Protein AF-A0A9D3PDH9-F1 (afdb_monomer)

Solvent-accessible surface area (backbone atoms only — not comparable to full-atom values): 6341 Å² total; per-residue (Å²): 139,82,80,98,64,89,67,76,54,70,66,57,56,50,35,51,52,50,22,50,50,26,54,72,35,89,79,59,37,55,72,56,19,48,49,34,53,54,52,50,61,77,69,67,54,57,63,73,57,44,21,52,44,26,39,51,47,13,52,50,29,50,78,75,43,92,46,54,68,63,12,48,56,26,37,51,48,16,51,52,45,46,48,52,50,44,66,67,26,76,83,60,75,80,76,63,67,66,56,58,52,53,48,49,53,63,68,57,59,80,73,122

Foldseek 3Di:
DDDDDPDPPVLLVVLCVQLVCQCPDVVRNLVVSLVSLVVVVVVVDPLVSQLVSLQVNLVSCVPPHPCNVSSVVSLVSSVVSLVVVVVVCVVDDDRPVVSVVSSCCSVVVVPD

Structure (mmCIF, N/CA/C/O backbone):
data_AF-A0A9D3PDH9-F1
#
_entry.id   AF-A0A9D3PDH9-F1
#
loop_
_atom_site.group_PDB
_atom_site.id
_atom_site.type_symbol
_atom_site.label_atom_id
_atom_site.label_alt_id
_atom_site.label_comp_id
_atom_site.label_asym_id
_atom_site.label_entity_id
_atom_site.label_seq_id
_atom_site.pdbx_PDB_ins_code
_atom_site.Cartn_x
_atom_site.Cartn_y
_atom_site.Cartn_z
_atom_site.occupancy
_atom_site.B_iso_or_equiv
_atom_site.auth_seq_id
_atom_site.auth_comp_id
_atom_site.auth_asym_id
_atom_site.auth_atom_id
_atom_site.pdbx_PDB_model_num
ATOM 1 N N . MET A 1 1 ? -23.860 -19.412 15.995 1.00 36.97 1 MET A N 1
ATOM 2 C CA . MET A 1 1 ? -22.434 -19.112 16.232 1.00 36.97 1 MET A CA 1
ATOM 3 C C . MET A 1 1 ? -21.817 -18.680 14.911 1.00 36.97 1 MET A C 1
ATOM 5 O O . MET A 1 1 ? -21.748 -19.502 14.012 1.00 36.97 1 MET A O 1
ATOM 9 N N . ALA A 1 2 ? -21.424 -17.416 14.771 1.00 32.94 2 ALA A N 1
ATOM 10 C CA . ALA A 1 2 ? -20.439 -16.974 13.783 1.00 32.94 2 ALA A CA 1
ATOM 11 C C . ALA A 1 2 ? -19.760 -15.739 14.383 1.00 32.94 2 ALA A C 1
ATOM 13 O O . ALA A 1 2 ? -20.410 -14.731 14.645 1.00 32.94 2 ALA A O 1
ATOM 14 N N . SER A 1 3 ? -18.495 -15.919 14.747 1.00 36.97 3 SER A N 1
ATOM 15 C CA . SER A 1 3 ? -17.667 -14.972 15.486 1.00 36.97 3 SER A CA 1
ATOM 16 C C . SER A 1 3 ? -17.422 -13.691 14.688 1.00 36.97 3 SER A C 1
ATOM 18 O O . SER A 1 3 ? -17.304 -13.738 13.464 1.00 36.97 3 SER A O 1
ATOM 20 N N . GLY A 1 4 ? -17.304 -12.566 15.394 1.00 39.28 4 GLY A N 1
ATOM 21 C CA . GLY A 1 4 ? -16.931 -11.268 14.843 1.00 39.28 4 GLY A CA 1
ATOM 22 C C . GLY A 1 4 ? -15.516 -11.272 14.270 1.00 39.28 4 GLY A C 1
ATOM 23 O O . GLY A 1 4 ? -14.546 -11.068 14.991 1.00 39.28 4 GLY A O 1
ATOM 24 N N . GLY A 1 5 ? -15.410 -11.482 12.964 1.00 37.19 5 GLY A N 1
ATOM 25 C CA . GLY A 1 5 ? -14.227 -11.157 12.182 1.00 37.19 5 GLY A CA 1
ATOM 26 C C . GLY A 1 5 ? -14.676 -10.297 11.017 1.00 37.19 5 GLY A C 1
ATOM 27 O O . GLY A 1 5 ? -15.453 -10.765 10.189 1.00 37.19 5 GLY A O 1
ATOM 28 N N . GLU A 1 6 ? -14.238 -9.040 10.983 1.00 44.88 6 GLU A N 1
ATOM 29 C CA . GLU A 1 6 ? -14.378 -8.143 9.835 1.00 44.88 6 GLU A CA 1
ATOM 30 C C . GLU A 1 6 ? -13.756 -8.845 8.617 1.00 44.88 6 GLU A C 1
ATOM 32 O O . GLU A 1 6 ? -12.538 -8.838 8.423 1.00 44.88 6 GLU A O 1
ATOM 37 N N . ALA A 1 7 ? -14.573 -9.569 7.849 1.00 47.44 7 ALA A N 1
ATOM 38 C CA . ALA A 1 7 ? -14.128 -10.167 6.605 1.00 47.44 7 ALA A CA 1
ATOM 39 C C . ALA A 1 7 ? -13.666 -9.008 5.718 1.00 47.44 7 ALA A C 1
ATOM 41 O O . ALA A 1 7 ? -14.453 -8.077 5.551 1.00 47.44 7 ALA A O 1
ATOM 42 N N . PRO A 1 8 ? -12.431 -9.033 5.176 1.00 56.44 8 PRO A N 1
ATOM 43 C CA . PRO A 1 8 ? -11.960 -7.962 4.310 1.00 56.44 8 PRO A CA 1
ATOM 44 C C . PRO A 1 8 ? -13.001 -7.765 3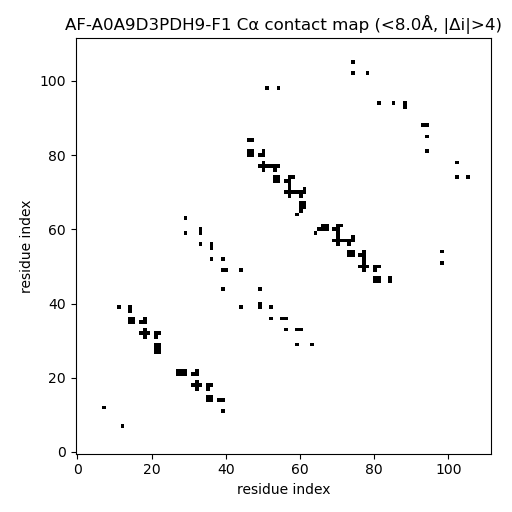.217 1.00 56.44 8 PRO A C 1
ATOM 46 O O . PRO A 1 8 ? -13.289 -8.717 2.483 1.00 56.44 8 PRO A O 1
ATOM 49 N N . GLU A 1 9 ? -13.611 -6.578 3.179 1.00 70.25 9 GLU A N 1
ATOM 50 C CA . GLU A 1 9 ? -14.755 -6.327 2.317 1.00 70.25 9 GLU A CA 1
ATOM 51 C C . GLU A 1 9 ? -14.459 -6.833 0.902 1.00 70.25 9 GLU A C 1
ATOM 53 O O . GLU A 1 9 ? -13.374 -6.616 0.363 1.00 70.25 9 GLU A O 1
ATOM 58 N N . SER A 1 10 ? -15.406 -7.546 0.292 1.00 79.81 10 SER A N 1
ATOM 59 C CA . SER A 1 10 ? -15.172 -8.314 -0.939 1.00 79.81 10 SER A CA 1
ATOM 60 C C . SER A 1 10 ? -14.568 -7.482 -2.083 1.00 79.81 10 SER A C 1
ATOM 62 O O . SER A 1 10 ? -13.840 -8.016 -2.920 1.00 79.81 10 SER A O 1
ATOM 64 N N . TRP A 1 11 ? -14.807 -6.165 -2.090 1.00 82.69 11 TRP A N 1
ATOM 65 C CA . TRP A 1 11 ? -14.190 -5.215 -3.016 1.00 82.69 11 TRP A CA 1
ATOM 66 C C . TRP A 1 11 ? -12.664 -5.098 -2.834 1.00 82.69 11 TRP A C 1
ATOM 68 O O . TRP A 1 11 ? -11.941 -4.998 -3.824 1.00 82.69 11 TRP A O 1
ATOM 78 N N . TYR A 1 12 ? -12.148 -5.164 -1.603 1.00 82.69 12 TYR A N 1
ATOM 79 C CA . TYR A 1 12 ? -10.717 -5.077 -1.299 1.00 82.69 12 TYR A CA 1
ATOM 80 C C . TYR A 1 12 ? -9.975 -6.307 -1.814 1.00 82.69 12 TYR A C 1
ATOM 82 O O . TYR A 1 12 ? -8.950 -6.181 -2.484 1.00 82.69 12 TYR A O 1
ATOM 90 N N . LEU A 1 13 ? -10.534 -7.498 -1.571 1.00 84.81 13 LEU A N 1
ATOM 91 C CA . LEU A 1 13 ? -9.991 -8.752 -2.098 1.00 84.81 13 LEU A CA 1
ATOM 92 C C . LEU A 1 13 ? -9.983 -8.765 -3.631 1.00 84.81 13 LEU A C 1
ATOM 94 O O . LEU A 1 13 ? -8.988 -9.168 -4.232 1.00 84.81 13 LEU A O 1
ATOM 98 N N . ALA A 1 14 ? -11.055 -8.280 -4.265 1.00 88.50 14 ALA A N 1
ATOM 99 C CA . ALA A 1 14 ? -11.123 -8.179 -5.719 1.00 88.50 14 ALA A CA 1
ATOM 100 C C . ALA A 1 14 ? -10.041 -7.236 -6.275 1.00 88.50 14 ALA A C 1
ATOM 102 O O . ALA A 1 14 ? -9.303 -7.615 -7.185 1.00 88.50 14 ALA A O 1
ATOM 103 N N . LEU A 1 15 ? -9.894 -6.034 -5.704 1.00 88.19 15 LEU A N 1
ATOM 104 C CA . LEU A 1 15 ? -8.884 -5.057 -6.131 1.00 88.19 15 LEU A CA 1
ATOM 105 C C . LEU A 1 15 ? -7.453 -5.560 -5.912 1.00 88.19 15 LEU A C 1
ATOM 107 O O . LEU A 1 15 ? -6.600 -5.346 -6.775 1.00 88.19 15 LEU A O 1
ATOM 111 N N . LEU A 1 16 ? -7.195 -6.265 -4.808 1.00 85.88 16 LEU A N 1
ATOM 112 C CA . LEU A 1 16 ? -5.919 -6.940 -4.562 1.00 85.88 16 LEU A CA 1
ATOM 113 C C . LEU A 1 16 ? -5.631 -8.014 -5.614 1.00 85.88 16 LEU A C 1
ATOM 115 O O . LEU A 1 16 ? -4.527 -8.053 -6.156 1.00 85.88 16 LEU A O 1
ATOM 119 N N . GLY A 1 17 ? -6.625 -8.846 -5.937 1.00 88.25 17 GLY A N 1
ATOM 120 C CA . GLY A 1 17 ? -6.510 -9.863 -6.981 1.00 88.25 17 GLY A CA 1
ATOM 121 C C . GLY A 1 17 ? -6.186 -9.251 -8.345 1.00 88.25 17 GLY A C 1
ATOM 122 O O . GLY A 1 17 ? -5.273 -9.713 -9.028 1.00 88.25 17 GLY A O 1
ATOM 123 N N . PHE A 1 18 ? -6.856 -8.154 -8.712 1.00 87.94 18 PHE A N 1
ATOM 124 C CA . PHE A 1 18 ? -6.530 -7.402 -9.926 1.00 87.94 18 PHE A CA 1
ATOM 125 C C . PHE A 1 18 ? -5.111 -6.827 -9.887 1.00 87.94 18 PHE A C 1
ATOM 127 O O . PHE A 1 18 ? -4.362 -6.976 -10.853 1.00 87.94 18 PHE A O 1
ATOM 134 N N . ALA A 1 19 ? -4.712 -6.203 -8.777 1.00 87.25 19 ALA A N 1
ATOM 135 C CA . ALA A 1 19 ? -3.379 -5.631 -8.622 1.00 87.25 19 ALA A CA 1
ATOM 136 C C . ALA A 1 19 ? -2.276 -6.694 -8.786 1.00 87.25 19 ALA A C 1
ATOM 138 O O . ALA A 1 19 ? -1.292 -6.456 -9.491 1.00 87.25 19 ALA A O 1
ATOM 139 N N . GLU A 1 20 ? -2.452 -7.879 -8.199 1.00 86.75 20 GLU A N 1
ATOM 140 C CA . GLU A 1 20 ? -1.527 -9.006 -8.347 1.00 86.75 20 GLU A CA 1
ATOM 141 C C . GLU A 1 20 ? -1.529 -9.575 -9.771 1.00 86.75 20 GLU A C 1
ATOM 143 O O . GLU A 1 20 ? -0.464 -9.827 -10.343 1.00 86.75 20 GLU A O 1
ATOM 148 N N . HIS A 1 21 ? -2.705 -9.710 -10.386 1.00 89.12 21 HIS A N 1
ATOM 149 C CA . HIS A 1 21 ? -2.827 -10.155 -11.770 1.00 89.12 21 HIS A CA 1
ATOM 150 C C . HIS A 1 21 ? -2.070 -9.222 -12.722 1.00 89.12 21 HIS A C 1
ATOM 152 O O . HIS A 1 21 ? -1.282 -9.679 -13.548 1.00 89.12 21 HIS A O 1
ATOM 158 N N . PHE A 1 22 ? -2.217 -7.902 -12.574 1.00 86.69 22 PHE A N 1
ATOM 159 C CA . PHE A 1 22 ? -1.484 -6.931 -13.392 1.00 86.69 22 PHE A CA 1
ATOM 160 C C . PHE A 1 22 ? 0.023 -6.920 -13.119 1.00 86.69 22 PHE A C 1
ATOM 162 O O . PHE A 1 22 ? 0.798 -6.632 -14.034 1.00 86.69 22 PHE A O 1
ATOM 169 N N . ARG A 1 23 ? 0.446 -7.246 -11.891 1.00 82.69 23 ARG A N 1
ATOM 170 C CA . ARG A 1 23 ? 1.863 -7.376 -11.522 1.00 82.69 23 ARG A CA 1
ATOM 171 C C . ARG A 1 23 ? 2.516 -8.611 -12.148 1.00 82.69 23 ARG A C 1
ATOM 173 O O . ARG A 1 23 ? 3.659 -8.527 -12.578 1.00 82.69 23 ARG A O 1
ATOM 180 N N . THR A 1 24 ? 1.801 -9.733 -12.180 1.00 86.12 24 THR A N 1
ATOM 181 C CA . THR A 1 24 ? 2.277 -11.026 -12.713 1.00 86.12 24 THR A CA 1
ATOM 182 C C . THR A 1 24 ? 2.048 -11.187 -14.218 1.00 86.12 24 THR A C 1
ATOM 184 O O . THR A 1 24 ? 2.666 -12.042 -14.850 1.00 86.12 24 THR A O 1
ATOM 187 N N . SER A 1 25 ? 1.195 -10.345 -14.810 1.00 84.06 25 SER A N 1
ATOM 188 C CA . SER A 1 25 ? 1.000 -10.247 -16.260 1.00 84.06 25 SER A CA 1
ATOM 189 C C . SER A 1 25 ? 2.331 -10.044 -16.989 1.00 84.06 25 SER A C 1
ATOM 191 O O . SER A 1 25 ? 3.204 -9.332 -16.502 1.00 84.06 25 SER A O 1
ATOM 193 N N . SER A 1 26 ? 2.474 -10.613 -18.187 1.00 74.38 26 SER A N 1
ATOM 194 C CA . SER A 1 26 ? 3.642 -10.397 -19.050 1.00 74.38 26 SER A CA 1
ATOM 195 C C . SER A 1 26 ? 3.216 -9.749 -20.374 1.00 74.38 26 SER A C 1
ATOM 197 O O . SER A 1 26 ? 2.502 -10.391 -21.144 1.00 74.38 26 SER A O 1
ATOM 199 N N . PRO A 1 27 ? 3.620 -8.492 -20.656 1.00 77.00 27 PRO A N 1
ATOM 200 C CA . PRO A 1 27 ? 4.448 -7.611 -19.821 1.00 77.00 27 PRO A CA 1
ATOM 201 C C . PRO A 1 27 ? 3.710 -7.072 -18.571 1.00 77.00 27 PRO A C 1
ATOM 203 O O . PRO A 1 27 ? 2.486 -6.904 -18.611 1.00 77.00 27 PRO A O 1
ATOM 206 N N . PRO A 1 28 ? 4.433 -6.763 -17.473 1.00 79.62 28 PRO A N 1
ATOM 207 C CA . PRO A 1 28 ? 3.836 -6.309 -16.217 1.00 79.62 28 PRO A CA 1
ATOM 208 C C . PRO A 1 28 ? 3.192 -4.933 -16.373 1.00 79.62 28 PRO A C 1
ATOM 210 O O . PRO A 1 28 ? 3.831 -3.949 -16.752 1.00 79.62 28 PRO A O 1
ATOM 213 N N . LYS A 1 29 ? 1.902 -4.840 -16.041 1.00 84.25 29 LYS A N 1
ATOM 214 C CA . LYS A 1 29 ? 1.102 -3.616 -16.182 1.00 84.25 29 LYS A CA 1
ATOM 215 C C . LYS A 1 29 ? 1.051 -2.854 -14.864 1.00 84.25 29 LYS A C 1
ATOM 217 O O . LYS A 1 29 ? -0.009 -2.632 -14.284 1.00 84.25 29 LYS A O 1
ATOM 222 N N . ILE A 1 30 ? 2.219 -2.407 -14.409 1.00 86.56 30 ILE A N 1
ATOM 223 C CA . ILE A 1 30 ? 2.406 -1.731 -13.114 1.00 86.56 30 ILE A CA 1
ATOM 224 C C . ILE A 1 30 ? 1.509 -0.495 -12.969 1.00 86.56 30 ILE A C 1
ATOM 226 O O . ILE A 1 30 ? 0.945 -0.268 -11.904 1.00 86.56 30 ILE A O 1
ATOM 230 N N . ARG A 1 31 ? 1.290 0.262 -14.054 1.00 85.25 31 ARG A N 1
ATOM 231 C CA . ARG A 1 31 ? 0.365 1.410 -14.048 1.00 85.25 31 ARG A CA 1
ATOM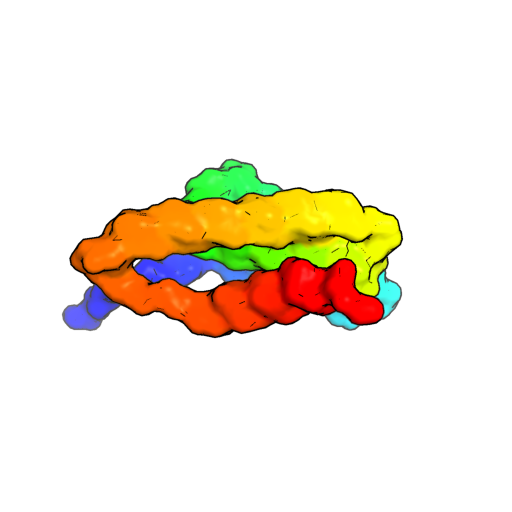 232 C C . ARG A 1 31 ? -1.065 0.996 -13.676 1.00 85.25 31 ARG A C 1
ATOM 234 O O . ARG A 1 31 ? -1.702 1.684 -12.891 1.00 85.25 31 ARG A O 1
ATOM 241 N N . LEU A 1 32 ? -1.551 -0.138 -14.189 1.00 87.19 32 LEU A N 1
ATOM 242 C CA . LEU A 1 32 ? -2.882 -0.656 -13.850 1.00 87.19 32 LEU A CA 1
ATOM 243 C C . LEU A 1 32 ? -2.934 -1.180 -12.413 1.00 87.19 32 LEU A C 1
ATOM 245 O O . LEU A 1 32 ? -3.899 -0.905 -11.712 1.00 87.19 32 LEU A O 1
ATOM 249 N N . CYS A 1 33 ? -1.878 -1.857 -11.953 1.00 88.19 33 CYS A N 1
ATOM 250 C CA . CYS A 1 33 ? -1.740 -2.278 -10.555 1.00 88.19 33 CYS A CA 1
ATOM 251 C C . CYS A 1 33 ? -1.872 -1.078 -9.594 1.00 88.19 33 CYS A C 1
ATOM 253 O O . CYS A 1 33 ? -2.676 -1.115 -8.663 1.00 88.19 33 CYS A O 1
ATOM 255 N N . VAL A 1 34 ? -1.169 0.024 -9.882 1.00 88.44 34 VAL A N 1
ATOM 256 C CA . VAL A 1 34 ? -1.276 1.288 -9.133 1.00 88.44 34 VAL A CA 1
ATOM 257 C C . VAL A 1 34 ? -2.705 1.836 -9.168 1.00 88.44 34 VAL A C 1
ATOM 259 O O . VAL A 1 34 ? -3.233 2.194 -8.119 1.00 88.44 34 VAL A O 1
ATOM 262 N N . HIS A 1 35 ? -3.367 1.852 -10.330 1.00 89.44 35 HIS A N 1
ATOM 263 C CA . HIS A 1 35 ? -4.753 2.320 -10.434 1.00 89.44 35 HIS A CA 1
ATOM 264 C C . HIS A 1 35 ? -5.743 1.471 -9.624 1.00 89.44 35 HIS A C 1
ATOM 266 O O . HIS A 1 35 ? -6.625 2.035 -8.979 1.00 89.44 35 HIS A O 1
ATOM 272 N N . CYS A 1 36 ? -5.588 0.145 -9.594 1.00 88.38 36 CYS A N 1
ATOM 273 C CA . CYS A 1 36 ? -6.417 -0.734 -8.763 1.00 88.38 36 CYS A CA 1
ATOM 274 C C . CYS A 1 36 ? -6.253 -0.427 -7.274 1.00 88.38 36 CYS A C 1
ATOM 276 O O . CYS A 1 36 ? -7.243 -0.317 -6.553 1.00 88.38 36 CYS A O 1
ATOM 278 N N . LEU A 1 37 ? -5.012 -0.232 -6.823 1.00 88.06 37 LEU A N 1
ATOM 279 C CA . LEU A 1 37 ? -4.739 0.144 -5.438 1.00 88.06 37 LEU A CA 1
ATOM 280 C C . LEU A 1 37 ? -5.248 1.556 -5.125 1.00 88.06 37 LEU A C 1
ATOM 282 O O . LEU A 1 37 ? -5.755 1.793 -4.039 1.00 88.06 37 LEU A O 1
ATOM 286 N N . GLN A 1 38 ? -5.179 2.498 -6.067 1.00 88.75 38 GLN A N 1
ATOM 287 C CA . GLN A 1 38 ? -5.757 3.828 -5.869 1.00 88.75 38 GLN A CA 1
ATOM 288 C C . GLN A 1 38 ? -7.287 3.808 -5.807 1.00 88.75 38 GLN A C 1
ATOM 290 O O . GLN A 1 38 ? -7.876 4.593 -5.065 1.00 88.75 38 GLN A O 1
ATOM 295 N N . ALA A 1 39 ? -7.937 2.912 -6.555 1.00 88.19 39 ALA A N 1
ATOM 296 C CA . ALA A 1 39 ? -9.387 2.7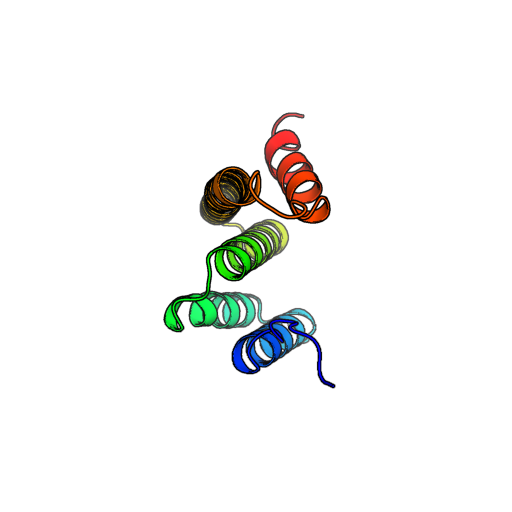59 -6.523 1.00 88.19 39 ALA A CA 1
ATOM 297 C C . ALA A 1 39 ? -9.891 2.374 -5.126 1.00 88.19 39 ALA A C 1
ATOM 299 O O . ALA A 1 39 ? -10.964 2.826 -4.746 1.00 88.19 39 ALA A O 1
ATOM 300 N N . VAL A 1 40 ? -9.094 1.644 -4.330 1.00 87.69 40 VAL A N 1
ATOM 301 C CA . VAL A 1 40 ? -9.401 1.334 -2.921 1.00 87.69 40 VAL A CA 1
ATOM 302 C C . VAL A 1 40 ? -9.740 2.604 -2.137 1.00 87.69 40 VAL A C 1
ATOM 304 O O . VAL A 1 40 ? -10.724 2.610 -1.408 1.00 87.69 40 VAL A O 1
ATOM 307 N N . PHE A 1 41 ? -9.008 3.707 -2.333 1.00 86.19 41 PHE A N 1
ATOM 308 C CA . PHE A 1 41 ? -9.262 4.958 -1.605 1.00 86.19 41 PHE A CA 1
ATOM 309 C C . PHE A 1 41 ? -10.599 5.617 -1.966 1.00 86.19 41 PHE A C 1
ATOM 311 O O . PHE A 1 41 ? -11.146 6.362 -1.154 1.00 86.19 41 PHE A O 1
ATOM 318 N N . GLN A 1 42 ? -11.167 5.333 -3.144 1.00 85.88 42 GLN A N 1
ATOM 319 C CA . GLN A 1 42 ? -12.491 5.852 -3.514 1.00 85.88 42 GLN A CA 1
ATOM 320 C C . GLN A 1 42 ? -13.606 5.241 -2.660 1.00 85.88 42 GLN A C 1
ATOM 322 O O . GLN A 1 42 ? -14.632 5.882 -2.443 1.00 85.88 42 GLN A O 1
ATOM 327 N N . PHE A 1 43 ? -13.384 4.043 -2.115 1.00 82.19 43 PHE A N 1
ATOM 328 C CA . PHE A 1 43 ? -14.329 3.361 -1.233 1.00 82.19 43 PHE A CA 1
ATOM 329 C C . PHE A 1 43 ? -14.237 3.824 0.229 1.00 82.19 43 PHE A C 1
ATOM 331 O O . PHE A 1 43 ? -14.921 3.257 1.074 1.00 82.19 43 PHE A O 1
ATOM 338 N N . LYS A 1 44 ? -13.430 4.860 0.531 1.00 80.19 44 LYS A N 1
ATOM 339 C CA . LYS A 1 44 ? -13.189 5.393 1.888 1.00 80.19 44 LYS A CA 1
ATOM 340 C C . LYS A 1 44 ? -12.919 4.271 2.904 1.00 80.19 44 LYS A C 1
ATOM 342 O O . LYS A 1 44 ? -13.684 4.096 3.854 1.00 80.19 44 LYS A O 1
ATOM 347 N N . PRO A 1 45 ? -11.860 3.481 2.670 1.00 80.06 45 PRO A N 1
ATOM 348 C CA . PRO A 1 45 ? -11.574 2.307 3.469 1.00 80.06 45 PRO A CA 1
ATOM 349 C C . PRO A 1 45 ? -11.238 2.695 4.917 1.00 80.06 45 PRO A C 1
ATOM 351 O O . PRO A 1 45 ? -10.763 3.806 5.167 1.00 80.06 45 PRO A O 1
ATOM 354 N N . PRO A 1 46 ? -11.418 1.784 5.886 1.00 81.19 46 PRO A N 1
ATOM 355 C CA . PRO A 1 46 ? -10.957 2.019 7.247 1.00 81.19 46 PRO A CA 1
ATOM 356 C C . PRO A 1 46 ? -9.435 2.222 7.274 1.00 81.19 46 PRO A C 1
ATOM 358 O O . PRO A 1 46 ? -8.700 1.656 6.458 1.00 81.19 46 PRO A O 1
ATOM 361 N N . GLN A 1 47 ? 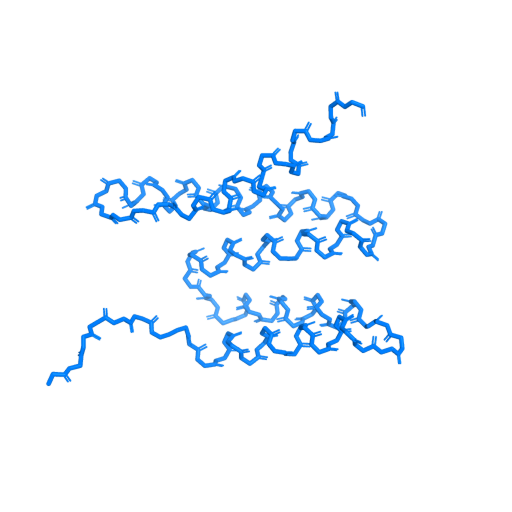-8.944 2.975 8.263 1.00 80.62 47 GLN A N 1
ATOM 362 C CA . GLN A 1 47 ? -7.530 3.372 8.374 1.00 80.62 47 GLN A CA 1
ATOM 363 C C . GLN A 1 47 ? -6.555 2.188 8.235 1.00 80.62 47 GLN A C 1
ATOM 365 O O . GLN A 1 47 ? -5.512 2.309 7.594 1.00 80.62 47 GLN A O 1
ATOM 370 N N . ARG A 1 48 ? -6.904 1.011 8.783 1.00 78.06 48 ARG A N 1
ATOM 371 C CA . ARG A 1 48 ? -6.102 -0.224 8.659 1.00 78.06 48 ARG A CA 1
ATOM 372 C C . ARG A 1 48 ? -5.873 -0.625 7.200 1.00 78.06 48 ARG A C 1
ATOM 374 O O . ARG A 1 48 ? -4.753 -0.965 6.824 1.00 78.06 48 ARG A O 1
ATOM 381 N N . VAL A 1 49 ? -6.917 -0.585 6.379 1.00 83.44 49 VAL A N 1
ATOM 382 C CA . VAL A 1 49 ? -6.841 -0.919 4.950 1.00 83.44 49 VAL A CA 1
ATOM 383 C C . VAL A 1 49 ? -6.140 0.198 4.177 1.00 83.44 49 VAL A C 1
ATOM 385 O O . VAL A 1 49 ? -5.333 -0.091 3.292 1.00 83.44 49 VAL A O 1
ATOM 388 N N . GLU A 1 50 ? -6.364 1.458 4.553 1.00 85.88 50 GLU A N 1
ATOM 389 C CA . GLU A 1 50 ? -5.685 2.618 3.965 1.00 85.88 50 GLU A CA 1
ATOM 390 C C . GLU A 1 50 ? -4.158 2.531 4.128 1.00 85.88 50 GLU A C 1
ATOM 392 O O . GLU A 1 50 ? -3.419 2.603 3.142 1.00 85.88 50 GLU A O 1
ATOM 397 N N . ALA A 1 51 ? -3.677 2.254 5.346 1.00 84.38 51 ALA A N 1
ATOM 398 C CA . ALA A 1 51 ? -2.253 2.090 5.637 1.00 84.38 51 ALA A CA 1
ATOM 399 C C . ALA A 1 51 ? -1.623 0.934 4.841 1.00 84.38 51 ALA A C 1
ATOM 401 O O . ALA A 1 51 ? -0.551 1.087 4.249 1.00 84.38 51 ALA A O 1
ATOM 40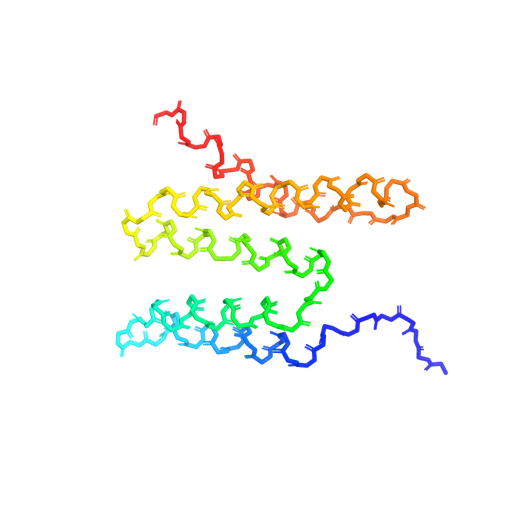2 N N . ARG A 1 52 ? -2.300 -0.223 4.772 1.00 82.88 52 ARG A N 1
ATOM 403 C CA . ARG A 1 52 ? -1.820 -1.385 4.000 1.00 82.88 52 ARG A CA 1
ATOM 404 C C . ARG A 1 52 ? -1.743 -1.082 2.506 1.00 82.88 52 ARG A C 1
ATOM 406 O O . ARG A 1 52 ? -0.750 -1.425 1.866 1.00 82.88 52 ARG A O 1
ATOM 413 N N . THR A 1 53 ? -2.762 -0.417 1.968 1.00 88.75 53 THR A N 1
ATOM 414 C CA . THR A 1 53 ? -2.831 -0.043 0.550 1.00 88.75 53 THR A CA 1
ATOM 415 C C . THR A 1 53 ? -1.738 0.962 0.199 1.00 88.75 53 THR A C 1
ATOM 417 O O . THR A 1 53 ? -1.052 0.797 -0.809 1.00 88.75 53 THR A O 1
ATOM 4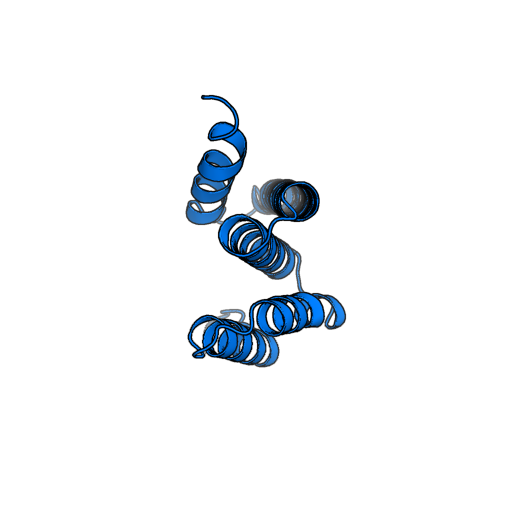20 N N . HIS A 1 54 ? -1.501 1.960 1.056 1.00 88.88 54 HIS A N 1
ATOM 421 C CA . HIS A 1 54 ? -0.395 2.901 0.888 1.00 88.88 54 HIS A CA 1
ATOM 422 C C . HIS A 1 54 ? 0.973 2.216 0.905 1.00 88.88 54 HIS A C 1
ATOM 424 O O . HIS A 1 54 ? 1.812 2.531 0.062 1.00 88.88 54 HIS A O 1
ATOM 430 N N . LEU A 1 55 ? 1.187 1.234 1.785 1.00 84.62 55 LEU A N 1
ATOM 431 C CA . LEU A 1 55 ? 2.439 0.482 1.803 1.00 84.62 55 LEU A CA 1
ATOM 432 C C . LEU A 1 55 ? 2.628 -0.362 0.533 1.00 84.62 55 LEU A C 1
ATOM 434 O O . LEU A 1 55 ? 3.728 -0.412 -0.019 1.00 84.62 55 LEU A O 1
ATOM 438 N N . GLN A 1 56 ? 1.565 -1.004 0.043 1.00 85.50 56 GLN A N 1
ATOM 439 C CA . GLN A 1 56 ? 1.613 -1.739 -1.223 1.00 85.50 56 GLN A CA 1
ATOM 440 C C . GLN A 1 56 ? 1.915 -0.813 -2.404 1.00 85.50 56 GLN A C 1
ATOM 442 O O . GLN A 1 56 ? 2.790 -1.129 -3.206 1.00 85.50 56 GLN A O 1
ATOM 447 N N . LEU A 1 57 ? 1.255 0.346 -2.480 1.00 88.00 57 LEU A N 1
ATOM 448 C CA . LEU A 1 57 ? 1.520 1.361 -3.500 1.00 88.00 57 LEU A CA 1
ATOM 449 C C . LEU A 1 57 ? 2.960 1.854 -3.454 1.00 88.00 57 LEU A C 1
ATOM 451 O O . LEU A 1 57 ? 3.633 1.842 -4.480 1.00 88.00 57 LEU A O 1
ATOM 455 N N . GLY A 1 58 ? 3.440 2.242 -2.273 1.00 86.75 58 GLY A N 1
ATOM 456 C CA . GLY A 1 58 ? 4.809 2.705 -2.080 1.00 86.75 58 GLY A CA 1
ATOM 457 C C . GLY A 1 58 ? 5.829 1.655 -2.513 1.00 86.75 58 GLY A C 1
ATOM 458 O O . GLY A 1 58 ? 6.738 1.958 -3.278 1.00 86.75 58 GLY A O 1
ATOM 459 N N . SER A 1 59 ? 5.626 0.394 -2.124 1.00 84.19 59 SER A N 1
ATOM 460 C CA . SER A 1 59 ? 6.503 -0.713 -2.517 1.00 84.19 59 SER A CA 1
ATOM 461 C C . SER A 1 59 ? 6.500 -0.958 -4.029 1.00 84.19 59 SER A C 1
ATOM 463 O O . SER A 1 59 ? 7.571 -1.079 -4.625 1.00 84.19 59 SER A O 1
ATOM 465 N N . VAL A 1 60 ? 5.323 -0.986 -4.667 1.00 85.94 60 VAL A N 1
ATOM 466 C CA . VAL A 1 60 ? 5.203 -1.172 -6.122 1.00 85.94 60 VAL A CA 1
ATOM 467 C C . VAL A 1 60 ? 5.860 -0.015 -6.873 1.00 85.94 60 VAL A C 1
ATOM 469 O O . VAL A 1 60 ? 6.616 -0.251 -7.813 1.00 85.94 60 VAL A O 1
ATOM 472 N N . LEU A 1 61 ? 5.617 1.226 -6.447 1.00 85.88 61 LEU A N 1
ATOM 473 C CA . LEU A 1 61 ? 6.225 2.411 -7.049 1.00 85.88 61 LEU A CA 1
ATOM 474 C C . LEU A 1 61 ? 7.746 2.405 -6.890 1.00 85.88 61 LEU A C 1
ATOM 476 O O . LEU A 1 61 ? 8.439 2.699 -7.858 1.00 85.88 61 LEU A O 1
ATOM 480 N N . TYR A 1 62 ? 8.259 2.015 -5.725 1.00 83.50 62 TYR A N 1
ATOM 481 C CA . TYR A 1 62 ? 9.694 1.967 -5.454 1.00 83.50 62 TYR A CA 1
ATOM 482 C C . TYR A 1 62 ? 10.425 0.923 -6.309 1.00 83.50 62 TYR A C 1
ATOM 484 O O . TYR A 1 62 ? 11.467 1.211 -6.884 1.00 83.50 62 TYR A O 1
ATOM 492 N N . HIS A 1 63 ? 9.871 -0.288 -6.431 1.00 83.19 63 HIS A N 1
ATOM 493 C CA . HIS A 1 63 ? 10.539 -1.381 -7.151 1.00 83.19 63 HIS A CA 1
ATOM 494 C C . HIS A 1 63 ? 10.372 -1.294 -8.667 1.00 83.19 63 HIS A C 1
ATOM 496 O O . HIS A 1 63 ? 11.241 -1.736 -9.415 1.00 83.19 63 HIS A O 1
ATOM 502 N N . HIS A 1 64 ? 9.232 -0.782 -9.132 1.00 82.44 64 HIS A N 1
ATOM 503 C CA . HIS A 1 64 ? 8.856 -0.880 -10.539 1.00 82.44 64 HIS A CA 1
ATOM 504 C C . HIS A 1 64 ? 8.786 0.465 -11.266 1.00 82.44 64 HIS A C 1
ATOM 506 O O . HIS A 1 64 ? 8.582 0.483 -12.482 1.00 82.44 64 HIS A O 1
ATOM 512 N N . THR A 1 65 ? 8.930 1.594 -10.571 1.00 81.50 65 THR A N 1
ATOM 513 C CA . THR A 1 65 ? 8.895 2.923 -11.195 1.00 81.50 65 THR A CA 1
ATOM 514 C C . THR A 1 65 ? 10.100 3.760 -10.782 1.00 81.50 65 THR A C 1
ATOM 516 O O . THR A 1 65 ? 10.729 3.503 -9.768 1.00 81.50 65 THR A O 1
ATOM 519 N N . LYS A 1 66 ? 10.415 4.798 -11.565 1.00 81.31 66 LYS A N 1
ATOM 520 C CA . LYS A 1 66 ? 11.491 5.753 -11.246 1.00 81.31 66 LYS A CA 1
ATOM 521 C C . LYS A 1 66 ? 11.040 6.890 -10.312 1.00 81.31 66 LYS A C 1
ATOM 523 O O . LYS A 1 66 ? 11.778 7.848 -10.133 1.00 81.31 66 LYS A O 1
ATOM 528 N N . ASN A 1 67 ? 9.821 6.824 -9.767 1.00 78.38 67 ASN A N 1
ATOM 529 C CA 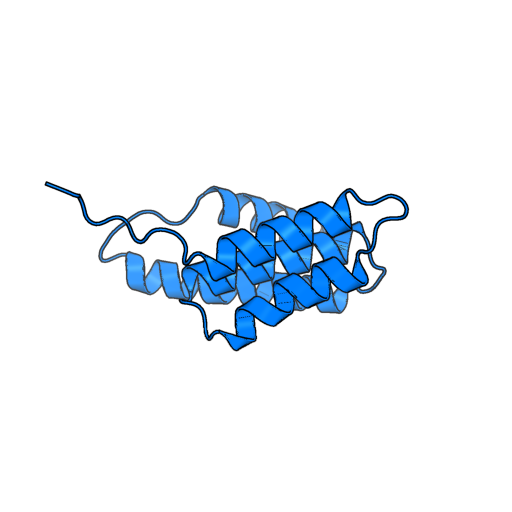. ASN A 1 67 ? 9.234 7.892 -8.954 1.00 78.38 67 ASN A CA 1
ATOM 530 C C . ASN A 1 67 ? 9.435 7.620 -7.459 1.00 78.38 67 ASN A C 1
ATOM 532 O O . ASN A 1 67 ? 8.481 7.324 -6.733 1.00 78.38 67 ASN A O 1
ATOM 536 N N . SER A 1 68 ? 10.683 7.719 -7.012 1.00 80.50 68 SER A N 1
ATOM 537 C CA . SER A 1 68 ? 11.089 7.496 -5.621 1.00 80.50 68 SER A CA 1
ATOM 538 C C . SER A 1 68 ? 10.349 8.417 -4.648 1.00 80.50 68 SER A C 1
ATOM 540 O O . SER A 1 68 ? 9.934 7.978 -3.581 1.00 80.50 68 SER A O 1
ATOM 542 N N . ASP A 1 69 ? 10.105 9.671 -5.037 1.00 85.69 69 ASP A N 1
ATOM 543 C CA . ASP A 1 69 ? 9.439 10.668 -4.190 1.00 85.69 69 ASP A CA 1
ATOM 544 C C . ASP A 1 69 ? 7.974 10.318 -3.915 1.00 85.69 69 ASP A C 1
ATOM 546 O O . ASP A 1 69 ? 7.506 10.381 -2.778 1.00 85.69 69 ASP A O 1
ATOM 550 N N . LEU A 1 70 ? 7.248 9.877 -4.948 1.00 83.88 70 LEU A N 1
ATOM 551 C CA . LEU A 1 70 ? 5.870 9.405 -4.795 1.00 83.88 70 LEU A CA 1
ATOM 552 C C . LEU A 1 70 ? 5.814 8.131 -3.950 1.00 83.88 70 LEU A C 1
ATOM 554 O O . LEU A 1 70 ? 4.924 7.996 -3.108 1.00 83.88 70 LEU A O 1
ATOM 558 N N . ALA A 1 71 ? 6.764 7.213 -4.151 1.00 84.19 71 ALA A N 1
ATOM 559 C CA . ALA A 1 71 ? 6.871 6.008 -3.342 1.00 84.19 71 ALA A CA 1
ATOM 560 C C . ALA A 1 71 ? 7.094 6.347 -1.860 1.00 84.19 71 ALA A C 1
ATOM 562 O O . ALA A 1 71 ? 6.357 5.845 -1.008 1.00 84.19 71 ALA A O 1
ATOM 563 N N . ARG A 1 72 ? 8.039 7.250 -1.565 1.00 83.69 72 ARG A N 1
ATOM 564 C CA . ARG A 1 72 ? 8.344 7.721 -0.208 1.00 83.69 72 ARG A CA 1
ATOM 565 C C . ARG A 1 72 ? 7.126 8.369 0.442 1.00 83.69 72 ARG A C 1
ATOM 567 O O . ARG A 1 72 ? 6.713 7.918 1.502 1.00 83.69 72 ARG A O 1
ATOM 574 N N . ASN A 1 73 ? 6.463 9.302 -0.241 1.00 87.75 73 ASN A N 1
ATOM 575 C CA . ASN A 1 73 ? 5.255 9.959 0.268 1.00 87.75 73 ASN A CA 1
ATOM 576 C C . ASN A 1 73 ? 4.143 8.952 0.628 1.00 87.75 73 ASN A C 1
ATOM 578 O O . ASN A 1 73 ? 3.460 9.095 1.642 1.00 87.75 73 ASN A O 1
ATOM 582 N N . HIS A 1 74 ? 3.955 7.897 -0.172 1.00 88.06 74 HIS A N 1
ATOM 583 C CA . HIS A 1 74 ? 3.001 6.836 0.163 1.00 88.06 74 HIS A CA 1
ATOM 584 C C . HIS A 1 74 ? 3.433 6.008 1.379 1.00 88.06 74 HIS A C 1
ATOM 586 O O . HIS A 1 74 ? 2.594 5.691 2.222 1.00 88.06 74 HIS A O 1
ATOM 592 N N . LEU A 1 75 ? 4.720 5.682 1.502 1.00 83.06 75 LEU A N 1
ATOM 593 C CA . LEU A 1 75 ? 5.255 4.968 2.663 1.00 83.06 75 LEU A CA 1
ATOM 594 C C . LEU A 1 75 ? 5.149 5.806 3.945 1.00 83.06 75 LEU A C 1
ATOM 596 O O . LEU A 1 75 ? 4.726 5.288 4.976 1.00 83.06 75 LEU A O 1
ATOM 600 N N . GLU A 1 76 ? 5.445 7.102 3.877 1.00 84.81 76 GLU A N 1
ATOM 601 C CA . GLU A 1 76 ? 5.293 8.035 4.997 1.00 84.81 76 GLU A CA 1
ATOM 602 C C . GLU A 1 76 ? 3.833 8.147 5.443 1.00 84.81 76 GLU A C 1
ATOM 604 O O . GLU A 1 76 ? 3.545 8.078 6.638 1.00 84.81 76 GLU A O 1
ATOM 609 N N . LYS A 1 77 ? 2.885 8.219 4.499 1.00 85.94 77 LYS A N 1
ATOM 610 C CA . LYS A 1 77 ? 1.450 8.176 4.819 1.00 85.94 77 LYS A CA 1
ATOM 611 C C . LYS A 1 77 ? 1.054 6.870 5.497 1.00 85.94 77 LYS A C 1
ATOM 613 O O . LYS A 1 77 ? 0.372 6.907 6.517 1.00 85.94 77 LYS A O 1
ATOM 618 N N . ALA A 1 78 ? 1.506 5.724 4.980 1.00 84.88 78 ALA A N 1
ATOM 619 C CA . ALA A 1 78 ? 1.251 4.428 5.610 1.00 84.88 78 ALA A CA 1
ATOM 620 C C . ALA A 1 78 ? 1.778 4.384 7.052 1.00 84.88 78 ALA A C 1
ATOM 622 O O . ALA A 1 78 ? 1.092 3.887 7.944 1.00 84.88 78 ALA A O 1
ATOM 623 N N . TRP A 1 79 ? 2.973 4.934 7.285 1.00 81.19 79 TRP A N 1
ATOM 624 C CA . TRP A 1 79 ? 3.577 5.045 8.610 1.00 81.19 79 TRP A CA 1
ATOM 625 C C . TRP A 1 79 ? 2.778 5.955 9.539 1.00 81.19 79 TRP A C 1
ATOM 627 O O . TRP A 1 79 ? 2.468 5.560 10.662 1.00 81.19 79 TRP A O 1
ATOM 637 N N . PHE A 1 80 ? 2.394 7.144 9.077 1.00 82.94 80 PHE A N 1
ATOM 638 C CA . PHE A 1 80 ? 1.614 8.092 9.867 1.00 82.94 80 PHE A CA 1
ATOM 639 C C . PHE A 1 80 ? 0.249 7.516 10.264 1.00 82.94 80 PHE A C 1
ATOM 641 O O . PHE A 1 80 ? -0.101 7.514 11.443 1.00 82.94 80 PHE A O 1
ATOM 648 N N . ILE A 1 81 ? -0.483 6.934 9.308 1.00 83.62 81 ILE A N 1
ATOM 649 C CA . ILE A 1 81 ? -1.773 6.283 9.573 1.00 83.62 81 ILE A CA 1
ATOM 650 C C . ILE A 1 81 ? -1.576 5.092 10.518 1.00 83.62 81 ILE A C 1
ATOM 652 O O . ILE A 1 81 ? -2.342 4.921 11.460 1.00 83.62 81 ILE A O 1
ATOM 656 N N . SER A 1 82 ? -0.518 4.293 10.339 1.00 75.12 82 SER A N 1
ATOM 657 C CA . SER A 1 82 ? -0.203 3.192 11.256 1.00 75.12 82 SER A CA 1
ATOM 658 C C . SER A 1 82 ? 0.049 3.661 12.685 1.00 75.12 82 SER A C 1
ATOM 660 O O . SER A 1 82 ? -0.352 2.970 13.620 1.00 75.12 82 SER A O 1
ATOM 662 N N . GLN A 1 83 ? 0.716 4.799 12.874 1.00 74.88 83 GLN A N 1
ATOM 663 C CA . GLN A 1 83 ? 0.911 5.380 14.201 1.00 74.88 83 GLN A CA 1
ATOM 664 C C . GLN A 1 83 ? -0.411 5.855 14.804 1.00 74.88 83 GLN A C 1
ATOM 666 O O . GLN A 1 83 ? -0.649 5.618 15.984 1.00 74.88 83 GLN A O 1
ATOM 671 N N . GLN A 1 84 ? -1.295 6.459 14.006 1.00 74.88 84 GLN A N 1
ATOM 672 C CA . GLN A 1 84 ? -2.631 6.856 14.462 1.00 74.88 84 GLN A CA 1
ATOM 673 C C . GLN A 1 84 ? -3.487 5.648 14.860 1.00 74.88 84 GLN A C 1
ATOM 675 O O . GLN A 1 84 ? -4.101 5.659 15.927 1.00 74.88 84 GLN A O 1
ATOM 680 N N . ILE A 1 85 ? -3.458 4.574 14.063 1.00 68.38 85 ILE A N 1
ATOM 681 C CA . ILE A 1 85 ? -4.107 3.306 14.411 1.00 68.38 85 ILE A CA 1
ATOM 682 C C . ILE A 1 85 ? -3.501 2.768 15.701 1.00 68.38 85 ILE A C 1
ATOM 684 O O . ILE A 1 85 ? -4.251 2.431 16.602 1.00 68.38 85 ILE A O 1
ATOM 688 N N . SER A 1 86 ? -2.168 2.721 15.816 1.00 61.84 86 SER A N 1
ATOM 689 C CA . SER A 1 86 ? -1.475 2.252 17.021 1.00 61.84 86 SER A CA 1
ATOM 690 C C . SER A 1 86 ? -1.878 3.055 18.253 1.00 61.84 86 SER A C 1
ATOM 692 O O . SER A 1 86 ? -2.118 2.464 19.296 1.00 61.84 86 SER A O 1
ATOM 694 N N . PHE A 1 87 ? -1.976 4.380 18.145 1.00 59.78 87 PHE A N 1
ATOM 695 C CA . PHE A 1 87 ? -2.411 5.238 19.243 1.00 59.78 87 PHE A CA 1
ATOM 696 C C . PHE A 1 87 ? -3.857 4.934 19.656 1.00 59.78 87 PHE A C 1
ATOM 698 O O . PHE A 1 87 ? -4.144 4.821 20.844 1.00 59.78 87 PHE A O 1
ATOM 705 N N . SER A 1 88 ? -4.745 4.699 18.686 1.00 51.84 88 SER A N 1
ATOM 706 C CA . SER A 1 88 ? -6.133 4.293 18.943 1.00 51.84 88 SER A CA 1
ATOM 707 C C . SER A 1 88 ? -6.270 2.843 19.444 1.00 51.84 88 SER A C 1
ATOM 709 O O . SER A 1 88 ? -7.251 2.515 20.102 1.00 51.84 88 SER A O 1
ATOM 711 N N . VAL A 1 89 ? -5.310 1.972 19.122 1.00 50.56 89 VAL A N 1
ATOM 712 C CA . VAL A 1 89 ? -5.283 0.523 19.406 1.00 50.56 89 VAL A CA 1
ATOM 713 C C . VAL A 1 89 ? -4.511 0.182 20.684 1.00 50.56 89 VAL A C 1
ATOM 715 O O . VAL A 1 89 ? -4.594 -0.942 21.166 1.00 50.56 89 VAL A O 1
ATOM 718 N N . ILE A 1 90 ? -3.816 1.129 21.322 1.00 51.16 90 ILE A N 1
ATOM 719 C CA . ILE A 1 90 ? -3.269 0.920 22.679 1.00 51.16 90 ILE A CA 1
ATOM 720 C C . ILE A 1 90 ? -4.395 0.627 23.699 1.00 51.16 90 ILE A C 1
ATOM 722 O O . ILE A 1 90 ? -4.134 0.073 24.763 1.00 51.16 90 ILE A O 1
ATOM 726 N N . THR A 1 91 ? -5.663 0.868 23.343 1.00 50.97 91 THR A N 1
ATOM 727 C CA . THR A 1 91 ? -6.849 0.400 24.083 1.00 50.97 91 THR A CA 1
ATOM 728 C C . THR A 1 91 ? -7.356 -1.005 23.669 1.00 50.97 91 THR A C 1
ATOM 730 O O . THR A 1 91 ? -8.274 -1.519 24.300 1.00 50.97 91 THR A O 1
ATOM 733 N N . GLY A 1 92 ? -6.765 -1.668 22.663 1.00 41.03 92 GLY A N 1
ATOM 734 C CA . GLY A 1 92 ? -7.068 -3.050 22.250 1.00 41.03 92 GLY A CA 1
ATOM 735 C C . GLY A 1 92 ? -6.465 -3.492 20.894 1.00 41.03 92 GLY A C 1
ATOM 736 O O . GLY A 1 92 ? -6.939 -3.064 19.847 1.00 41.03 92 GLY A O 1
ATOM 737 N N . GLU A 1 93 ? -5.502 -4.430 20.936 1.00 41.22 93 GLU A N 1
ATOM 738 C CA . GLU A 1 93 ? -5.050 -5.378 19.876 1.00 41.22 93 GLU A CA 1
ATOM 739 C C . GLU A 1 93 ? -4.039 -4.961 18.768 1.00 41.22 93 GLU A C 1
ATOM 741 O O . GLU A 1 93 ? -4.381 -4.441 17.710 1.00 41.22 93 GLU A O 1
ATOM 746 N N . MET A 1 94 ? -2.782 -5.377 18.995 1.00 42.59 94 MET A N 1
ATOM 747 C CA . MET A 1 94 ? -1.738 -5.837 18.052 1.00 42.59 94 MET A CA 1
ATOM 748 C C . MET A 1 94 ? -1.535 -5.068 16.725 1.00 42.59 94 MET A C 1
ATOM 750 O O . MET A 1 94 ? -2.078 -5.404 15.675 1.00 42.59 94 MET A O 1
ATOM 754 N N . VAL A 1 95 ? -0.599 -4.112 16.742 1.00 49.38 95 VAL A N 1
ATOM 755 C CA . VAL A 1 95 ? 0.013 -3.531 15.533 1.00 49.38 95 VAL A CA 1
ATOM 756 C C . VAL A 1 95 ? 0.672 -4.630 14.694 1.00 49.38 95 VAL A C 1
ATOM 758 O O . VAL A 1 95 ? 1.512 -5.388 15.187 1.00 49.38 95 VAL A O 1
ATOM 761 N N . ASP A 1 96 ? 0.306 -4.689 13.413 1.00 52.78 96 ASP A N 1
ATOM 762 C CA . ASP A 1 96 ? 0.867 -5.583 12.400 1.00 52.78 96 ASP A CA 1
ATOM 763 C C . ASP A 1 96 ? 2.401 -5.419 12.340 1.00 52.78 96 ASP A C 1
ATOM 765 O O . ASP A 1 96 ? 2.946 -4.518 11.700 1.00 52.78 96 ASP A O 1
ATOM 769 N N . ARG A 1 97 ? 3.132 -6.297 13.044 1.00 53.44 97 ARG A N 1
ATOM 770 C CA . ARG A 1 97 ? 4.608 -6.300 13.105 1.00 53.44 97 ARG A CA 1
ATOM 771 C C . ARG A 1 97 ? 5.260 -6.439 11.724 1.00 53.44 97 ARG A C 1
ATOM 773 O O . ARG A 1 97 ? 6.468 -6.222 11.605 1.00 53.44 97 ARG A O 1
ATOM 780 N N . SER A 1 98 ? 4.513 -6.845 10.694 1.00 49.69 98 SER A N 1
ATOM 781 C CA . SER A 1 98 ? 5.018 -6.911 9.324 1.00 49.69 98 SER A CA 1
ATOM 782 C C . SER A 1 98 ? 5.066 -5.527 8.673 1.00 49.69 98 SER A C 1
ATOM 784 O O . SER A 1 98 ? 5.970 -5.285 7.870 1.00 49.69 98 SER A O 1
ATOM 786 N N . LEU A 1 99 ? 4.156 -4.620 9.038 1.00 57.22 99 LEU A N 1
ATOM 787 C CA . LEU A 1 99 ? 4.129 -3.230 8.588 1.00 57.22 99 LEU A CA 1
ATOM 788 C C . LEU A 1 99 ? 5.313 -2.436 9.162 1.00 57.22 99 LEU A C 1
ATOM 790 O O . LEU A 1 99 ? 6.056 -1.827 8.394 1.00 57.22 99 LEU A O 1
ATOM 794 N N . SER A 1 100 ? 5.576 -2.533 10.474 1.00 56.97 100 SER A N 1
ATOM 795 C CA . SER A 1 100 ? 6.744 -1.878 11.093 1.00 56.97 100 SER A CA 1
ATOM 796 C C . SER A 1 100 ? 8.070 -2.374 10.518 1.00 56.97 100 SER A C 1
ATOM 798 O O . SER A 1 100 ? 8.966 -1.571 10.282 1.00 56.97 100 SER A O 1
ATOM 800 N N . ARG A 1 101 ? 8.207 -3.678 10.236 1.00 58.50 101 ARG A N 1
ATOM 801 C CA . ARG A 1 101 ? 9.434 -4.218 9.626 1.00 58.50 101 ARG A CA 1
ATOM 802 C C . ARG A 1 101 ? 9.634 -3.744 8.187 1.00 58.50 101 ARG A C 1
ATOM 804 O O . ARG A 1 101 ? 10.756 -3.406 7.823 1.00 58.50 101 ARG A O 1
ATOM 811 N N . LYS A 1 102 ? 8.568 -3.688 7.379 1.00 57.72 102 LYS A N 1
ATOM 812 C CA . LYS A 1 102 ? 8.646 -3.189 5.994 1.00 57.72 102 LYS A CA 1
ATOM 813 C C . LYS A 1 102 ? 8.921 -1.687 5.931 1.00 57.72 102 LYS A C 1
ATOM 815 O O . LYS A 1 102 ? 9.690 -1.264 5.076 1.00 57.72 102 LYS A O 1
ATOM 820 N N . LEU A 1 103 ? 8.351 -0.904 6.846 1.00 58.81 103 LEU A N 1
ATOM 821 C CA . LEU A 1 103 ? 8.619 0.533 6.944 1.00 58.81 103 LEU A CA 1
ATOM 822 C C . LEU A 1 103 ? 10.035 0.818 7.437 1.00 58.81 103 LEU A C 1
ATOM 824 O O . LEU A 1 103 ? 10.710 1.650 6.843 1.00 58.81 103 LEU A O 1
A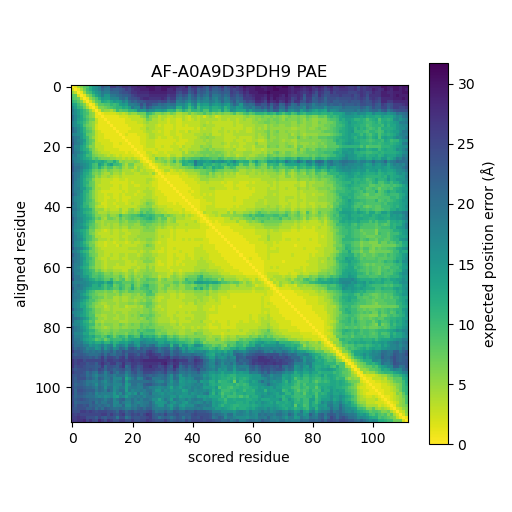TOM 828 N N . HIS A 1 104 ? 10.522 0.072 8.432 1.00 61.00 104 HIS A N 1
ATOM 829 C CA . HIS A 1 104 ? 11.908 0.188 8.881 1.00 61.00 104 HIS A CA 1
ATOM 830 C C . HIS A 1 104 ? 12.893 -0.153 7.756 1.00 61.00 104 HIS A C 1
ATOM 832 O O . HIS A 1 104 ? 13.836 0.590 7.534 1.00 61.00 104 HIS A O 1
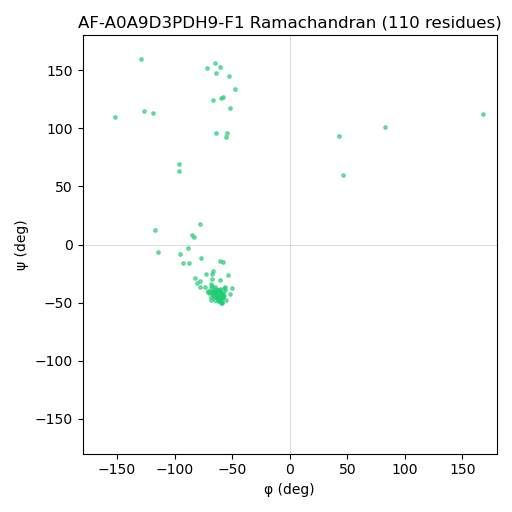ATOM 838 N N . MET A 1 105 ? 12.631 -1.207 6.977 1.00 55.69 105 MET A N 1
ATOM 839 C CA . MET A 1 105 ? 13.463 -1.542 5.816 1.00 55.69 105 MET A CA 1
ATOM 840 C C . MET A 1 105 ? 13.426 -0.467 4.724 1.00 55.69 105 MET A C 1
ATOM 842 O O . MET A 1 105 ? 14.464 -0.174 4.156 1.00 55.69 105 MET A O 1
ATOM 846 N N . CYS A 1 106 ? 12.281 0.159 4.430 1.00 51.53 106 CYS A N 1
ATOM 847 C CA . CYS A 1 106 ? 12.228 1.175 3.369 1.00 51.53 106 CYS A CA 1
ATOM 848 C C . CYS A 1 106 ? 12.786 2.542 3.801 1.00 51.53 106 CYS A C 1
ATOM 850 O O . CYS A 1 106 ? 13.408 3.213 2.988 1.00 51.53 106 CYS A O 1
ATOM 852 N N . LEU A 1 107 ? 12.568 2.961 5.053 1.00 54.38 107 LEU A N 1
ATOM 853 C CA . LEU A 1 107 ? 13.038 4.259 5.560 1.00 54.38 107 LEU A CA 1
ATOM 854 C C . LEU A 1 107 ? 14.509 4.223 6.005 1.00 54.38 107 LEU A C 1
ATOM 856 O O . LEU A 1 107 ? 15.183 5.243 5.932 1.00 54.38 107 LEU A O 1
ATOM 860 N N . PHE A 1 108 ? 15.017 3.070 6.455 1.00 51.97 108 PHE A N 1
ATOM 861 C CA . PHE A 1 108 ? 16.399 2.933 6.935 1.00 51.97 108 PHE A CA 1
ATOM 862 C C . PHE A 1 108 ? 17.386 2.478 5.844 1.00 51.97 108 PHE A C 1
ATOM 864 O O . PHE A 1 108 ? 18.591 2.634 6.007 1.00 51.97 108 PHE A O 1
ATOM 871 N N . TRP A 1 109 ? 16.905 1.951 4.710 1.00 44.00 109 TRP A N 1
ATOM 872 C CA . TRP A 1 109 ? 17.761 1.585 3.571 1.00 44.00 109 TRP A CA 1
ATOM 873 C C . TRP A 1 109 ? 18.221 2.793 2.731 1.00 44.00 109 TRP A C 1
ATOM 875 O O . TRP A 1 109 ? 19.155 2.666 1.952 1.00 44.00 109 TRP A O 1
ATOM 885 N N . GLU A 1 110 ? 17.658 3.993 2.921 1.00 42.97 110 GLU A N 1
ATOM 886 C CA . GLU A 1 110 ? 18.185 5.236 2.313 1.00 42.97 110 GLU A CA 1
ATOM 887 C C . GLU A 1 110 ? 19.423 5.811 3.045 1.00 42.97 110 GLU A C 1
ATOM 889 O O . GLU A 1 110 ? 19.757 6.981 2.875 1.00 42.97 110 GLU A O 1
ATOM 894 N N . GLY A 1 111 ? 20.100 5.011 3.878 1.00 45.41 111 GLY A N 1
ATOM 895 C CA . GLY A 1 111 ? 21.221 5.445 4.719 1.00 45.41 111 GLY A CA 1
ATOM 896 C C . GLY A 1 111 ? 22.581 4.794 4.444 1.00 45.41 111 GLY A C 1
ATOM 897 O O . GLY A 1 111 ? 23.461 4.941 5.292 1.00 45.41 111 GLY A O 1
ATOM 898 N N . HIS A 1 112 ? 22.781 4.066 3.337 1.00 38.09 112 HIS A N 1
ATOM 899 C CA . HIS A 1 112 ? 24.073 3.429 3.036 1.00 38.09 112 HIS A CA 1
ATOM 900 C C . HIS A 1 112 ? 24.434 3.452 1.549 1.00 38.09 112 HIS A C 1
ATOM 902 O O . HIS A 1 112 ? 23.550 3.130 0.724 1.00 38.09 112 HIS A O 1
#

Organism: Megalops atlanticus (NCBI:txid7932)

Radius of gyration: 14.99 Å; Cα contacts (8 Å, |Δi|>4): 90; chains: 1; bounding box: 46×30×44 Å

Nearest PDB structures (foldseek):
  6ip1-assembly1_E  TM=5.240E-01  e=8.989E-01  Bos taurus
  6jho-assembly1_B  TM=3.122E-01  e=3.607E+00  Helicobacter pylori 26695

Sequence (112 aa):
MASGGEAPESWYLALLGFAEHFRTSSPPKIRLCVHCLQAVFQFKPPQRVEARTHLQLGSVLYHHTKNSDLARNHLEKAWFISQQISFSVITGEMVDRSLSRKLHMCLFWEGH

pLDDT: mean 73.03, std 17.03, range [32.94, 89.44]

Mean predicted aligned error: 10.02 Å

Secondary structure (DSSP, 8-state):
------PPPHHHHHHHHHHHHHHHSSS--HHHHHHHHHHHHHT---HHHHHHHHHHHHHHHHHH-S-HHHHHHHHHHHHHHHHHHHHHHTTSS---HHHHHHHHHHHHGGG-

InterPro domains:
  IPR019440 Chromatid cohesion factor MAU2 [PF10345] (11-90)
  IPR019440 Chromatid cohesion factor MAU2 [PTHR21394] (6-86)